Protein AF-A0A3D4EI78-F1 (afdb_monomer)

Foldseek 3Di:
DVVVCVVCVVVLVVVLVVVVVVCVVVVHALVVDPAAEQDDDCSPDVSNQVVVCVRNVDGYDD

Solvent-accessible surface area (backbone atoms only — not comparable to full-atom values): 3796 Å² total; per-residue (Å²): 107,70,70,56,50,64,72,41,40,68,63,54,57,59,52,51,56,61,53,53,47,54,34,60,76,66,74,51,56,48,84,70,58,87,78,44,81,54,78,67,78,71,52,70,39,66,73,50,46,53,50,47,25,73,67,42,75,43,73,71,43,127

Radius of gyration: 12.09 Å; Cα contacts (8 Å, |Δi|>4): 45; chains: 1; bounding box: 30×17×30 Å

Structure (mmCIF, N/CA/C/O backbone):
data_AF-A0A3D4EI78-F1
#
_entry.id   AF-A0A3D4EI78-F1
#
loop_
_atom_site.group_PDB
_atom_site.id
_atom_site.type_symbol
_atom_site.label_atom_id
_atom_site.label_alt_id
_atom_site.label_comp_id
_atom_site.label_asym_id
_atom_site.label_entity_id
_atom_site.label_seq_id
_atom_site.pdbx_PDB_ins_code
_atom_site.Cartn_x
_atom_site.Cartn_y
_atom_site.Cartn_z
_atom_site.occupancy
_atom_site.B_iso_or_equiv
_atom_site.auth_seq_id
_atom_site.auth_comp_id
_atom_site.auth_asym_id
_atom_site.auth_atom_id
_atom_site.pdbx_PDB_model_num
ATOM 1 N N . ARG A 1 1 ? 13.808 6.396 -15.170 1.00 69.50 1 ARG A N 1
ATOM 2 C CA . ARG A 1 1 ? 12.723 6.668 -14.188 1.00 69.50 1 ARG A CA 1
ATOM 3 C 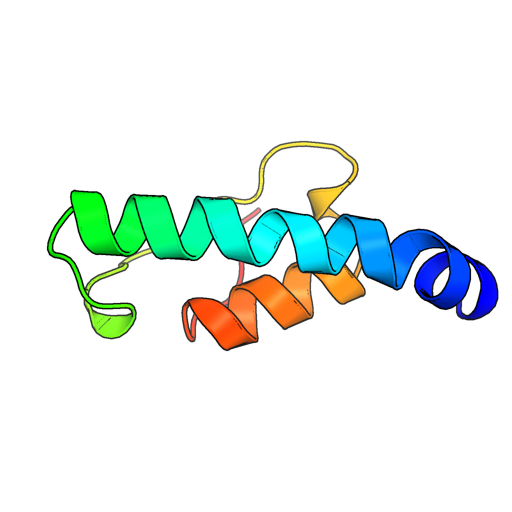C . ARG A 1 1 ? 11.442 7.122 -14.883 1.00 69.50 1 ARG A C 1
ATOM 5 O O . ARG A 1 1 ? 10.480 6.381 -14.802 1.00 69.50 1 ARG A O 1
ATOM 12 N N . ALA A 1 2 ? 11.441 8.230 -15.634 1.00 76.94 2 ALA A N 1
ATOM 13 C CA . ALA A 1 2 ? 10.244 8.716 -16.339 1.00 76.94 2 ALA A CA 1
ATOM 14 C C . ALA A 1 2 ? 9.588 7.661 -17.255 1.00 76.94 2 ALA A C 1
ATOM 16 O O . ALA A 1 2 ? 8.415 7.360 -17.080 1.00 76.94 2 ALA A O 1
ATOM 17 N N . LYS A 1 3 ? 10.364 6.996 -18.129 1.00 84.00 3 LYS A N 1
ATOM 18 C CA . LYS A 1 3 ? 9.818 5.949 -19.012 1.00 84.00 3 LYS A CA 1
ATOM 19 C C . LYS A 1 3 ? 9.268 4.731 -18.261 1.00 84.00 3 LYS A C 1
ATOM 21 O O . LYS A 1 3 ? 8.284 4.142 -18.674 1.00 84.00 3 LYS A O 1
ATOM 26 N N . PHE A 1 4 ? 9.881 4.369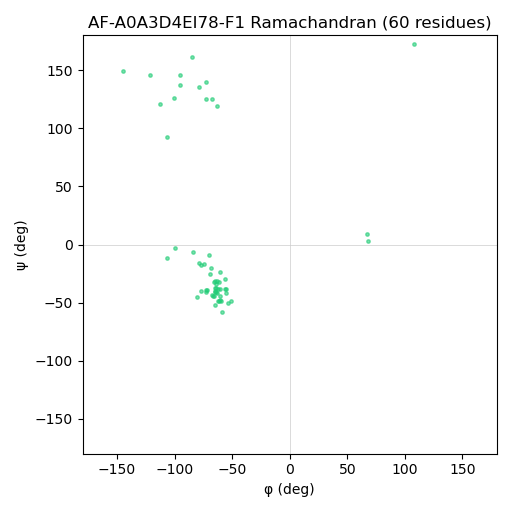 -17.134 1.00 84.06 4 PHE A N 1
ATOM 27 C CA . PHE A 1 4 ? 9.392 3.283 -16.282 1.00 84.06 4 PHE A CA 1
ATOM 28 C C . PHE A 1 4 ? 8.057 3.650 -15.624 1.00 84.06 4 PHE A C 1
ATOM 30 O O . PHE A 1 4 ? 7.139 2.836 -15.622 1.00 84.06 4 PHE A O 1
ATOM 37 N N . ASN A 1 5 ? 7.927 4.881 -15.122 1.00 81.50 5 ASN A N 1
ATOM 38 C CA . ASN A 1 5 ? 6.672 5.370 -14.555 1.00 81.50 5 ASN A CA 1
ATOM 39 C C . ASN A 1 5 ? 5.565 5.414 -15.617 1.00 81.50 5 ASN A C 1
ATOM 41 O O . ASN A 1 5 ? 4.459 4.980 -15.338 1.00 81.50 5 ASN A O 1
ATOM 45 N N . GLU A 1 6 ? 5.871 5.859 -16.838 1.00 86.50 6 GLU A N 1
ATOM 46 C CA . GLU A 1 6 ? 4.925 5.854 -17.964 1.00 86.50 6 GLU A CA 1
ATOM 47 C C . GLU A 1 6 ? 4.443 4.430 -18.288 1.00 86.50 6 GLU A C 1
ATOM 49 O O . GLU A 1 6 ? 3.244 4.170 -18.347 1.00 86.50 6 GLU A O 1
ATOM 54 N N . LEU A 1 7 ? 5.373 3.476 -18.409 1.00 89.62 7 LEU A N 1
ATOM 55 C CA . LEU A 1 7 ? 5.051 2.078 -18.707 1.00 89.62 7 LEU A CA 1
ATOM 56 C C . LEU A 1 7 ? 4.254 1.398 -17.585 1.00 89.62 7 LEU A C 1
ATOM 58 O O . LEU A 1 7 ? 3.444 0.519 -17.859 1.00 89.62 7 LEU A O 1
ATOM 62 N N . THR A 1 8 ? 4.472 1.787 -16.328 1.00 87.56 8 THR A N 1
ATOM 63 C CA . THR A 1 8 ? 3.842 1.156 -15.156 1.00 87.56 8 THR A CA 1
ATOM 64 C C . THR A 1 8 ? 2.643 1.928 -14.612 1.00 87.56 8 THR A C 1
ATOM 66 O O . THR A 1 8 ? 1.971 1.426 -13.714 1.00 87.56 8 THR A O 1
ATOM 69 N N . HIS A 1 9 ? 2.319 3.094 -15.180 1.00 87.38 9 HIS A N 1
ATOM 70 C CA . HIS A 1 9 ? 1.235 3.969 -14.727 1.00 87.38 9 HIS A CA 1
ATOM 71 C C . HIS A 1 9 ? -0.089 3.219 -14.576 1.00 87.38 9 HIS A C 1
ATOM 73 O O . HIS A 1 9 ? -0.711 3.241 -13.521 1.00 87.38 9 HIS A O 1
ATOM 79 N N . HIS A 1 10 ? -0.454 2.450 -15.598 1.00 89.62 10 HIS A N 1
ATOM 80 C CA . HIS A 1 10 ? -1.683 1.666 -15.614 1.00 89.62 10 HIS A CA 1
ATOM 81 C C . HIS A 1 10 ? -1.731 0.575 -14.525 1.00 89.62 10 HIS A C 1
ATOM 83 O O . HIS A 1 10 ? -2.805 0.234 -14.034 1.00 89.62 10 HIS A O 1
ATOM 89 N N . LEU A 1 11 ? -0.584 -0.002 -14.141 1.00 89.75 11 LEU A N 1
ATOM 90 C CA . LEU A 1 11 ? -0.512 -0.982 -13.049 1.00 89.75 11 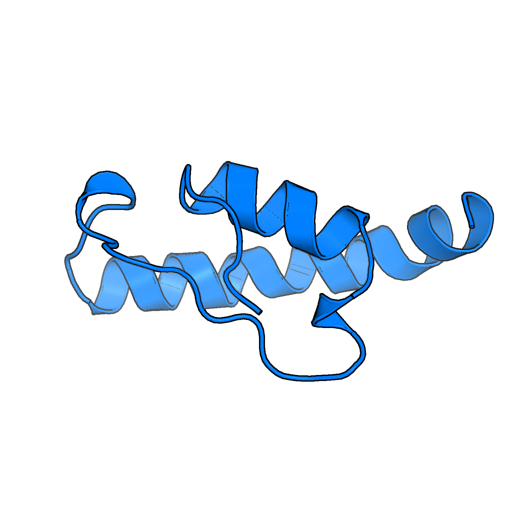LEU A CA 1
ATOM 91 C C . LEU A 1 11 ? -0.716 -0.299 -11.704 1.00 89.75 11 LEU A C 1
ATOM 93 O O . LEU A 1 11 ? -1.379 -0.845 -10.828 1.00 89.75 11 LEU A O 1
ATOM 97 N N . VAL A 1 12 ? -0.145 0.894 -11.568 1.00 86.88 12 VAL A N 1
ATOM 98 C CA . VAL A 1 12 ? -0.266 1.740 -10.391 1.00 86.88 12 VAL A CA 1
ATOM 99 C C . VAL A 1 12 ? -1.732 2.176 -10.248 1.00 86.88 12 VAL A C 1
ATOM 101 O O . VAL A 1 12 ? -2.342 1.861 -9.239 1.00 86.88 12 VAL A O 1
ATOM 104 N N . GLU A 1 13 ? -2.378 2.727 -11.276 1.00 88.06 13 GLU A N 1
ATOM 105 C CA . GLU A 1 13 ? -3.811 3.088 -11.241 1.00 88.06 13 GLU A CA 1
ATOM 106 C C . GLU A 1 13 ? -4.743 1.928 -10.861 1.00 88.06 13 GLU A C 1
ATOM 108 O O . GLU A 1 13 ? -5.697 2.116 -10.102 1.00 88.06 13 GLU A O 1
ATOM 113 N N . LYS A 1 14 ? -4.455 0.705 -11.326 1.00 89.44 14 LYS A N 1
ATOM 114 C CA . LYS A 1 14 ? -5.246 -0.485 -10.970 1.00 89.44 14 LYS A CA 1
ATOM 115 C C . LYS A 1 14 ? -5.259 -0.778 -9.469 1.00 89.44 14 LYS A C 1
ATOM 117 O O . LYS A 1 14 ? -6.205 -1.412 -9.006 1.00 89.44 14 LYS A O 1
ATOM 122 N N . THR A 1 15 ? -4.272 -0.319 -8.697 1.00 86.00 15 THR A N 1
ATOM 123 C CA . THR A 1 15 ? -4.265 -0.510 -7.237 1.00 86.00 15 THR A CA 1
ATOM 124 C C . THR A 1 15 ? -5.213 0.446 -6.509 1.00 86.00 15 THR A C 1
ATOM 126 O O . THR A 1 15 ? -5.626 0.146 -5.389 1.00 86.00 15 THR A O 1
ATOM 129 N N . MET A 1 16 ? -5.652 1.540 -7.147 1.00 86.19 16 MET A N 1
ATOM 130 C CA . MET A 1 16 ? -6.600 2.489 -6.547 1.00 86.19 16 MET A CA 1
ATOM 131 C C . MET A 1 16 ? -7.971 1.863 -6.292 1.00 86.19 16 MET A C 1
ATOM 133 O O . MET A 1 16 ? -8.613 2.181 -5.294 1.00 86.19 16 MET A O 1
ATOM 137 N N . GLY A 1 17 ? -8.428 0.991 -7.197 1.00 89.69 17 GLY A N 1
ATOM 138 C CA . GLY A 1 17 ? -9.726 0.321 -7.088 1.00 89.69 17 GLY A CA 1
ATOM 139 C C . GLY A 1 17 ? -9.845 -0.496 -5.797 1.00 89.69 17 GLY A C 1
ATOM 140 O O . GLY A 1 17 ? -10.710 -0.188 -4.979 1.00 89.69 17 GLY A O 1
ATOM 141 N N . PRO A 1 18 ? -8.941 -1.465 -5.558 1.00 90.50 18 PRO A N 1
ATOM 142 C CA . PRO A 1 18 ? -8.909 -2.240 -4.321 1.00 90.50 18 PRO A CA 1
ATOM 143 C C . PRO A 1 18 ? -8.792 -1.392 -3.047 1.00 90.50 18 PRO A C 1
ATOM 145 O O . PRO A 1 18 ? -9.440 -1.705 -2.055 1.00 90.50 18 PRO A O 1
ATOM 148 N N . VAL A 1 19 ? -8.016 -0.301 -3.062 1.00 87.12 19 VAL A N 1
ATOM 149 C CA . VAL A 1 19 ? -7.872 0.586 -1.890 1.00 87.12 19 VAL A CA 1
ATOM 150 C C . VAL A 1 19 ? -9.180 1.313 -1.572 1.00 87.12 19 VAL A C 1
ATOM 152 O O . VAL A 1 19 ? -9.584 1.372 -0.413 1.00 87.12 19 VAL A O 1
ATOM 155 N N . LYS A 1 20 ? -9.868 1.841 -2.592 1.00 87.75 20 LYS A N 1
ATOM 156 C CA . LYS A 1 20 ? -11.179 2.485 -2.416 1.00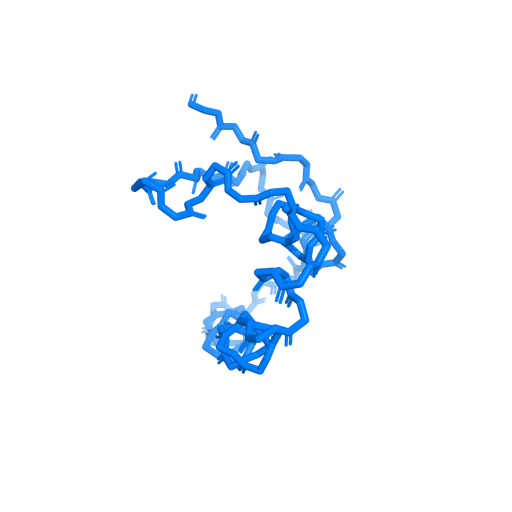 87.75 20 LYS A CA 1
ATOM 157 C C . LYS A 1 20 ? -12.241 1.493 -1.952 1.00 87.75 20 LYS A C 1
ATOM 159 O O . LYS A 1 20 ? -13.044 1.845 -1.097 1.00 87.75 20 LYS A O 1
ATOM 164 N N . GLN A 1 21 ? -12.222 0.275 -2.492 1.00 91.12 21 GLN A N 1
ATOM 165 C CA . GLN A 1 21 ? -13.133 -0.784 -2.067 1.00 91.12 21 GLN A CA 1
ATOM 166 C C . GLN A 1 21 ? -12.909 -1.133 -0.594 1.00 91.12 21 GLN A C 1
ATOM 168 O O . GLN A 1 21 ? -13.854 -1.107 0.179 1.00 91.12 21 GLN A O 1
ATOM 173 N N . ALA A 1 22 ? -11.658 -1.351 -0.179 1.00 89.81 22 ALA A N 1
ATOM 174 C CA . ALA A 1 22 ? -11.332 -1.649 1.214 1.00 89.81 22 ALA A CA 1
ATOM 175 C C . ALA A 1 22 ? -11.750 -0.519 2.173 1.00 89.81 22 ALA A C 1
ATOM 177 O O . ALA A 1 22 ? -12.245 -0.783 3.266 1.00 89.81 22 ALA A O 1
ATOM 178 N N . LEU A 1 23 ? -11.588 0.741 1.754 1.00 86.94 23 LEU A N 1
ATOM 179 C CA . LEU A 1 23 ? -12.092 1.899 2.494 1.00 86.94 23 LEU A CA 1
ATOM 180 C C . LEU A 1 23 ? -13.619 1.869 2.627 1.00 86.94 23 LEU A C 1
ATOM 182 O O . LEU A 1 23 ? -14.130 1.992 3.738 1.00 86.94 23 LEU A O 1
ATOM 186 N N . ALA A 1 24 ? -14.336 1.644 1.524 1.00 89.81 24 ALA A N 1
ATOM 187 C CA . ALA A 1 24 ? -15.794 1.555 1.526 1.00 89.81 24 ALA A CA 1
ATOM 188 C C . ALA A 1 24 ? -16.301 0.404 2.411 1.00 89.81 24 ALA A C 1
ATOM 190 O O . ALA A 1 24 ? -17.198 0.612 3.224 1.00 89.81 24 ALA A O 1
ATOM 191 N N . ASP A 1 25 ? -15.678 -0.771 2.314 1.00 93.25 25 ASP A N 1
ATOM 192 C CA . ASP A 1 25 ? -16.026 -1.956 3.103 1.00 93.25 25 ASP A CA 1
ATOM 193 C C . ASP A 1 25 ? -15.756 -1.744 4.601 1.00 93.25 25 ASP A C 1
ATOM 195 O O . ASP A 1 25 ? -16.478 -2.268 5.448 1.00 93.25 25 ASP A O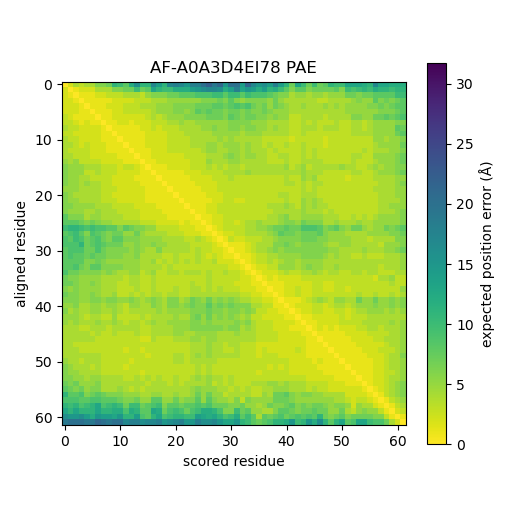 1
ATOM 199 N N . SER A 1 26 ? -14.734 -0.951 4.943 1.00 90.50 26 SER A N 1
ATOM 200 C CA . SER A 1 26 ? -14.422 -0.604 6.334 1.00 90.50 26 SER A CA 1
ATOM 201 C C . SER A 1 26 ? -15.390 0.414 6.947 1.00 90.50 26 SER A C 1
ATOM 203 O O . SER A 1 26 ? -15.406 0.580 8.165 1.00 90.50 26 SER A O 1
ATOM 205 N N . GLY A 1 27 ? -16.173 1.122 6.121 1.00 89.44 27 GLY A N 1
ATOM 206 C CA . GLY A 1 27 ? -17.022 2.234 6.557 1.00 89.44 27 GLY A CA 1
ATOM 207 C C . GLY A 1 27 ? -16.248 3.466 7.045 1.00 89.44 27 GLY A C 1
ATOM 208 O O . GLY A 1 27 ? -16.853 4.380 7.601 1.00 89.44 27 GLY A O 1
ATOM 209 N N . LEU A 1 28 ? -14.925 3.496 6.856 1.00 86.62 28 LEU A N 1
ATOM 210 C CA . LEU A 1 28 ? -14.051 4.587 7.273 1.00 86.62 28 LEU A CA 1
ATOM 211 C C . LEU A 1 28 ? -13.813 5.570 6.129 1.00 86.62 28 LEU A C 1
ATOM 213 O O . LEU A 1 28 ? -13.689 5.201 4.959 1.00 86.62 28 LEU A O 1
ATOM 217 N N . SER A 1 29 ? -13.690 6.843 6.483 1.00 84.81 29 SER A N 1
ATOM 218 C CA . SER A 1 29 ? -13.248 7.880 5.558 1.00 84.81 29 SER A CA 1
ATOM 219 C C . SER A 1 29 ? -11.718 7.942 5.498 1.00 84.81 29 SER A C 1
ATO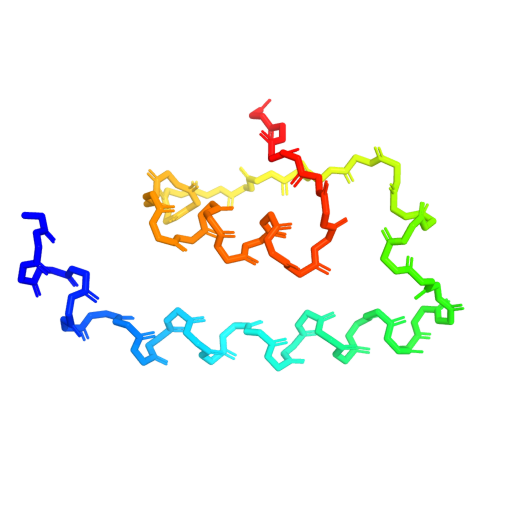M 221 O O . SER A 1 29 ? -11.012 7.496 6.403 1.00 84.81 29 SER A O 1
ATOM 223 N N . ALA A 1 30 ? -11.172 8.559 4.446 1.00 81.81 30 ALA A N 1
ATOM 224 C CA . ALA A 1 30 ? -9.728 8.783 4.337 1.00 81.81 30 ALA A CA 1
ATOM 225 C C . ALA A 1 30 ? -9.153 9.566 5.539 1.00 81.81 30 ALA A C 1
ATOM 227 O O . ALA A 1 30 ? -8.010 9.337 5.928 1.00 81.81 30 ALA A O 1
ATOM 228 N N . SER A 1 31 ? -9.949 10.441 6.165 1.00 84.25 31 SER A N 1
ATOM 229 C CA . SER A 1 31 ? -9.565 11.188 7.370 1.00 84.25 31 SER A CA 1
ATOM 230 C C . SER A 1 31 ? -9.434 10.326 8.626 1.00 84.25 31 SER A C 1
ATOM 232 O O . SER A 1 31 ? -8.657 10.679 9.513 1.00 84.25 31 SER A O 1
ATOM 234 N N . ASP A 1 32 ? -10.132 9.191 8.691 1.00 86.81 32 ASP A N 1
ATOM 235 C CA . ASP A 1 32 ? -10.093 8.285 9.847 1.00 86.81 32 ASP A CA 1
ATOM 236 C C . ASP A 1 32 ? -8.835 7.401 9.847 1.00 86.81 32 ASP A C 1
ATOM 238 O O . ASP A 1 32 ? -8.445 6.834 10.873 1.00 86.81 32 ASP A O 1
ATOM 242 N N . ILE A 1 33 ? -8.142 7.303 8.706 1.00 86.00 33 ILE A N 1
ATOM 243 C CA . ILE A 1 33 ? -6.868 6.590 8.614 1.00 86.00 33 ILE A CA 1
ATOM 244 C C . ILE A 1 33 ? -5.862 7.298 9.508 1.00 86.00 33 ILE A C 1
ATOM 246 O O . ILE A 1 33 ? -5.509 8.442 9.262 1.00 86.00 33 ILE A O 1
ATOM 250 N N . SER A 1 34 ? -5.321 6.619 10.517 1.00 86.25 34 SER A N 1
ATOM 251 C CA . SER A 1 34 ? -4.314 7.206 11.413 1.00 86.25 34 SER A CA 1
ATOM 252 C C . SER A 1 34 ? -2.903 7.186 10.821 1.00 86.25 34 SER A C 1
ATOM 254 O O . SER A 1 34 ? -2.200 8.198 10.880 1.00 86.25 34 SER A O 1
ATOM 256 N N . LYS A 1 35 ? -2.501 6.056 10.232 1.00 85.44 35 LYS A N 1
ATOM 257 C CA . LYS A 1 35 ? -1.179 5.824 9.637 1.00 85.44 35 LYS A CA 1
ATOM 258 C C . LYS A 1 35 ? -1.312 4.935 8.405 1.00 85.44 35 LYS A C 1
ATOM 260 O O . LYS A 1 35 ? -2.175 4.064 8.366 1.00 85.44 35 LYS A O 1
ATOM 265 N N . VAL A 1 36 ? -0.417 5.128 7.443 1.00 88.19 36 VAL A N 1
ATOM 266 C CA . VAL A 1 36 ? -0.316 4.309 6.231 1.00 88.19 36 VAL A CA 1
ATOM 267 C C . VAL A 1 36 ? 0.996 3.538 6.286 1.00 88.19 36 VAL A C 1
ATOM 269 O O . VAL A 1 36 ? 2.053 4.153 6.369 1.00 88.19 36 VAL A O 1
ATOM 272 N N . LEU A 1 37 ? 0.943 2.207 6.251 1.00 89.69 37 LEU A N 1
ATOM 273 C CA . LEU A 1 37 ? 2.128 1.344 6.267 1.00 89.69 37 LEU A CA 1
ATOM 274 C C . LEU A 1 37 ? 2.441 0.851 4.854 1.00 89.69 37 LEU A C 1
ATOM 276 O O . LEU A 1 37 ? 1.585 0.269 4.189 1.00 89.69 37 LEU A O 1
ATOM 280 N N . MET A 1 38 ? 3.672 1.073 4.396 1.00 88.62 38 MET A N 1
ATOM 281 C CA . MET A 1 38 ? 4.082 0.766 3.025 1.00 88.62 38 MET A CA 1
ATOM 282 C C . MET A 1 38 ? 4.995 -0.462 2.954 1.00 88.62 38 MET A C 1
ATOM 284 O O . MET A 1 38 ? 6.217 -0.351 3.013 1.00 88.62 38 MET A O 1
ATOM 288 N N . VAL A 1 39 ? 4.412 -1.645 2.749 1.00 90.06 39 VAL A N 1
ATOM 289 C CA . VAL A 1 39 ? 5.152 -2.920 2.727 1.00 90.06 39 VAL A CA 1
ATOM 290 C C . VAL A 1 39 ? 5.527 -3.340 1.297 1.00 90.06 39 VAL A C 1
ATOM 292 O O . VAL A 1 39 ? 4.716 -3.254 0.378 1.00 90.06 39 VAL A O 1
ATOM 295 N N . GLY A 1 40 ? 6.763 -3.821 1.111 1.00 88.56 40 GLY A N 1
ATOM 296 C CA . GLY A 1 40 ? 7.262 -4.396 -0.148 1.00 88.56 40 GLY A CA 1
ATOM 297 C C . GLY A 1 40 ? 8.271 -3.524 -0.912 1.00 88.56 40 GLY A C 1
ATOM 298 O O . GLY A 1 40 ? 8.553 -2.386 -0.553 1.00 88.56 40 GLY A O 1
ATOM 299 N N . GLY A 1 41 ? 8.869 -4.070 -1.977 1.00 88.06 41 GLY A N 1
ATOM 300 C CA . GLY A 1 41 ? 9.845 -3.339 -2.804 1.00 88.06 41 GLY A CA 1
ATOM 301 C C . GLY A 1 41 ? 9.201 -2.262 -3.683 1.00 88.06 41 GLY A C 1
ATOM 302 O O . GLY A 1 41 ? 9.721 -1.153 -3.799 1.00 88.06 41 GLY A O 1
ATOM 303 N N . SER A 1 42 ? 8.0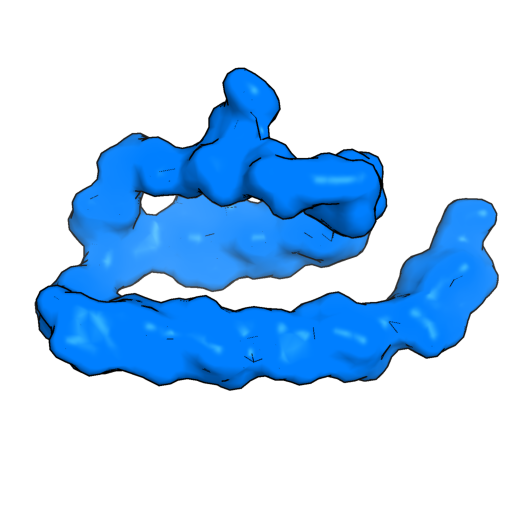31 -2.563 -4.249 1.00 86.44 42 SER A N 1
ATOM 304 C CA . SER A 1 42 ? 7.295 -1.669 -5.153 1.00 86.44 42 SER A CA 1
ATOM 305 C C . SER A 1 42 ? 6.724 -0.430 -4.458 1.00 86.44 42 SER A C 1
ATOM 307 O O . SER A 1 42 ? 6.492 0.582 -5.110 1.00 86.44 42 SER A O 1
ATOM 309 N N . SER A 1 43 ? 6.568 -0.454 -3.130 1.00 87.19 43 SER A N 1
ATOM 310 C CA . SER A 1 43 ? 6.139 0.712 -2.345 1.00 87.19 43 SER A CA 1
ATOM 311 C C . SER A 1 43 ? 7.204 1.818 -2.263 1.00 87.19 43 SER A C 1
ATOM 313 O O . SER A 1 43 ? 6.931 2.930 -1.812 1.00 87.19 43 SER A O 1
ATOM 315 N N . ARG A 1 44 ? 8.429 1.534 -2.729 1.00 85.62 44 ARG A N 1
ATOM 316 C CA . ARG A 1 44 ? 9.528 2.505 -2.854 1.00 85.62 44 ARG A CA 1
ATOM 317 C C . ARG A 1 44 ? 9.460 3.321 -4.146 1.00 85.62 44 ARG A C 1
ATOM 319 O O . ARG A 1 44 ? 10.275 4.224 -4.330 1.00 85.62 44 ARG A O 1
ATOM 326 N N . ILE A 1 45 ? 8.539 2.993 -5.054 1.00 87.31 45 ILE A N 1
ATOM 327 C CA . ILE A 1 45 ? 8.333 3.735 -6.300 1.00 87.31 45 ILE A CA 1
ATOM 328 C C . ILE A 1 45 ? 7.659 5.078 -5.962 1.00 87.31 45 ILE A C 1
ATOM 330 O O . ILE A 1 45 ? 6.578 5.062 -5.374 1.00 87.31 45 ILE A O 1
ATOM 334 N N . PRO A 1 46 ? 8.227 6.233 -6.369 1.00 85.81 46 PRO A N 1
ATOM 335 C CA . PRO A 1 46 ? 7.661 7.548 -6.046 1.00 85.81 46 PRO A CA 1
ATOM 336 C C . PRO A 1 46 ? 6.202 7.726 -6.488 1.00 85.81 46 PRO A C 1
ATOM 338 O O . PRO A 1 46 ? 5.383 8.194 -5.710 1.00 85.81 46 PRO A O 1
ATOM 341 N N . ALA A 1 47 ? 5.852 7.249 -7.687 1.00 85.75 47 ALA A N 1
ATOM 342 C CA . ALA A 1 47 ? 4.487 7.334 -8.212 1.00 85.75 47 ALA A CA 1
ATOM 343 C C . ALA A 1 47 ? 3.454 6.588 -7.341 1.00 85.75 47 ALA A C 1
ATOM 345 O O . ALA A 1 47 ? 2.309 7.012 -7.226 1.00 85.75 47 ALA A O 1
ATOM 346 N N . VAL A 1 48 ? 3.858 5.488 -6.692 1.00 86.31 48 VAL A N 1
ATOM 347 C CA . VAL A 1 48 ? 2.986 4.733 -5.777 1.00 86.31 48 VAL A CA 1
ATOM 348 C C . VAL A 1 48 ? 2.778 5.512 -4.480 1.00 86.31 48 VAL A C 1
ATOM 350 O O . VAL A 1 48 ? 1.664 5.570 -3.967 1.00 86.31 48 VAL A O 1
ATOM 353 N N . GLN A 1 49 ? 3.834 6.140 -3.961 1.00 86.75 49 GLN A N 1
ATOM 354 C CA . GLN A 1 49 ? 3.768 6.945 -2.738 1.00 86.75 49 GLN A CA 1
ATOM 355 C C . GLN A 1 49 ? 2.890 8.184 -2.925 1.00 86.75 49 GLN A C 1
ATOM 357 O O . GLN A 1 49 ? 2.047 8.471 -2.077 1.00 86.75 49 GLN A O 1
ATOM 362 N N . GLU A 1 50 ? 3.045 8.878 -4.054 1.00 87.81 50 GLU A N 1
ATOM 363 C CA . GLU A 1 50 ? 2.223 10.038 -4.407 1.00 87.81 50 GLU A CA 1
ATOM 364 C C . GLU A 1 50 ? 0.746 9.665 -4.514 1.00 87.81 50 GLU A C 1
ATOM 366 O O . GLU A 1 50 ? -0.093 10.314 -3.895 1.00 87.81 50 GLU A O 1
ATOM 371 N N . MET A 1 51 ? 0.415 8.578 -5.211 1.00 86.00 51 MET A N 1
ATOM 372 C CA . MET A 1 51 ? -0.978 8.157 -5.344 1.00 86.00 51 MET A CA 1
ATOM 373 C C . MET A 1 51 ? -1.600 7.745 -4.004 1.00 86.00 51 MET A C 1
ATOM 375 O O . MET A 1 51 ? -2.738 8.117 -3.713 1.00 86.00 51 MET A O 1
ATOM 379 N N . VAL A 1 52 ? -0.865 7.024 -3.154 1.00 86.50 52 VAL A N 1
ATOM 380 C CA . VAL A 1 52 ? -1.350 6.671 -1.811 1.00 86.50 52 VAL A CA 1
ATOM 381 C C . VAL A 1 52 ? -1.585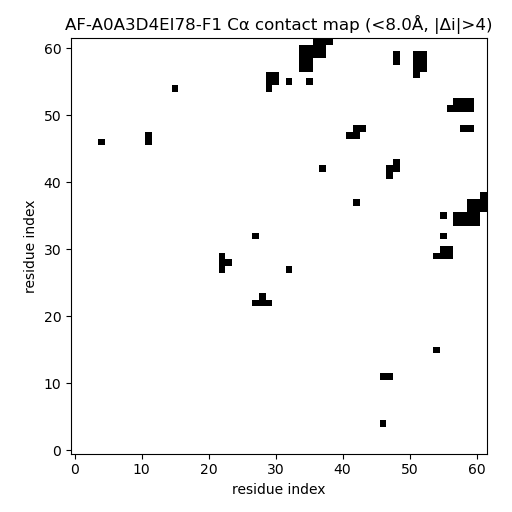 7.925 -0.968 1.00 86.50 52 VAL A C 1
ATOM 383 O O . VAL A 1 52 ? -2.598 8.010 -0.269 1.00 86.50 52 VAL A O 1
ATOM 386 N N . LYS A 1 53 ? -0.716 8.933 -1.089 1.00 86.81 53 LYS A N 1
ATOM 387 C CA . LYS A 1 53 ? -0.906 10.237 -0.451 1.00 86.81 53 LYS A CA 1
ATOM 388 C C . LYS A 1 53 ? -2.142 10.960 -0.986 1.00 86.81 53 LYS A C 1
ATOM 390 O O . LYS A 1 53 ? -2.896 11.513 -0.195 1.00 86.81 53 LYS A O 1
ATOM 395 N N . THR A 1 54 ? -2.402 10.918 -2.291 1.00 86.62 54 THR A N 1
ATOM 396 C CA . THR A 1 54 ? -3.626 11.4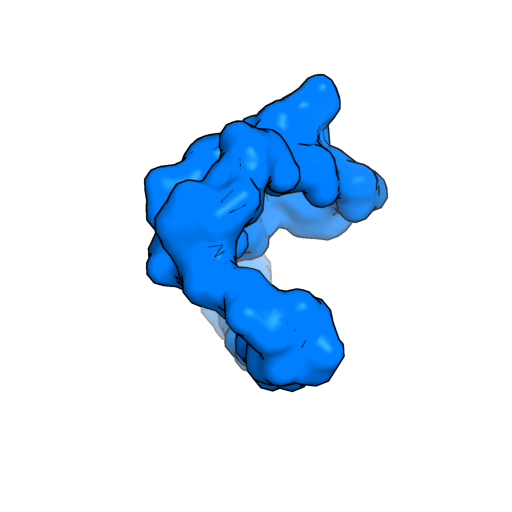85 -2.884 1.00 86.62 54 THR A CA 1
ATOM 397 C C . THR A 1 54 ? -4.889 10.774 -2.394 1.00 86.62 54 THR A C 1
ATOM 399 O O . THR A 1 54 ? -5.906 11.425 -2.177 1.00 86.62 54 THR A O 1
ATOM 402 N N . LEU A 1 55 ? -4.840 9.454 -2.199 1.00 83.38 55 LEU A N 1
ATOM 403 C CA . LEU A 1 55 ? -5.993 8.661 -1.760 1.00 83.38 55 LEU A CA 1
ATOM 404 C C . LEU A 1 55 ? -6.296 8.791 -0.266 1.00 83.38 55 LEU A C 1
ATOM 406 O O . LEU A 1 55 ? -7.459 8.814 0.124 1.00 83.38 55 LEU A O 1
ATOM 410 N N . THR A 1 56 ? -5.259 8.825 0.565 1.00 83.38 56 THR A N 1
ATOM 411 C CA . THR A 1 56 ? -5.394 8.759 2.030 1.00 83.38 56 THR A CA 1
ATOM 412 C C . THR A 1 56 ? -5.129 10.096 2.720 1.00 83.38 56 THR A C 1
ATOM 414 O O . THR A 1 56 ? -5.370 10.228 3.913 1.00 83.38 56 THR A O 1
ATOM 417 N N . GLY A 1 57 ? -4.594 11.087 2.000 1.00 83.44 57 GLY A N 1
ATOM 418 C CA . GLY A 1 57 ? -4.162 12.373 2.554 1.00 83.44 57 GLY A CA 1
ATOM 419 C C . GLY A 1 57 ? -2.938 12.282 3.471 1.00 83.44 57 GLY A C 1
ATOM 420 O O . GLY A 1 57 ? -2.530 13.293 4.042 1.00 83.44 57 GLY A O 1
ATOM 421 N N . LYS A 1 58 ? -2.346 11.091 3.634 1.00 81.88 58 LYS A N 1
ATOM 422 C CA . LYS A 1 58 ? -1.261 10.829 4.583 1.00 81.88 58 LYS A CA 1
ATOM 423 C C . LYS A 1 58 ? -0.012 10.310 3.891 1.00 81.88 58 LYS A C 1
ATOM 425 O O . LYS A 1 58 ? -0.076 9.576 2.908 1.00 81.88 58 LYS A O 1
ATOM 430 N N . ASP A 1 59 ? 1.135 10.691 4.442 1.00 81.00 59 ASP A N 1
ATOM 431 C CA . ASP A 1 59 ? 2.423 10.167 4.010 1.00 81.00 59 ASP A CA 1
ATOM 432 C C . ASP A 1 59 ? 2.603 8.717 4.483 1.00 81.00 59 ASP A C 1
ATOM 434 O O . ASP A 1 59 ? 2.234 8.346 5.602 1.00 81.00 59 ASP A O 1
ATOM 438 N N . GLY A 1 60 ? 3.179 7.892 3.609 1.00 77.50 60 GLY A N 1
ATOM 439 C CA . GLY A 1 60 ? 3.506 6.506 3.916 1.00 77.50 60 GLY A CA 1
ATOM 440 C C . GLY A 1 60 ? 4.621 6.410 4.956 1.00 77.50 60 GLY A C 1
ATOM 441 O O . GLY A 1 60 ? 5.714 6.945 4.761 1.00 77.50 60 GLY A O 1
ATOM 442 N N . PHE A 1 61 ? 4.360 5.692 6.044 1.00 73.25 61 PHE A N 1
ATOM 443 C CA . PHE A 1 61 ? 5.369 5.300 7.020 1.00 73.25 61 PHE A CA 1
ATOM 444 C C . PHE A 1 61 ? 6.164 4.099 6.484 1.00 73.25 61 PHE A C 1
ATOM 446 O O . PHE A 1 61 ? 5.585 3.163 5.920 1.00 73.25 61 PHE A O 1
ATOM 453 N N . LYS A 1 62 ? 7.490 4.160 6.642 1.00 59.22 62 LYS A N 1
ATOM 454 C CA . LYS A 1 62 ? 8.419 3.072 6.309 1.00 59.22 62 LYS A CA 1
ATOM 455 C C . LYS A 1 62 ? 8.560 2.095 7.463 1.00 59.22 62 LYS A C 1
ATOM 457 O O . LYS A 1 62 ? 8.590 2.575 8.618 1.00 59.22 62 LYS A O 1
#

Sequence (62 aa):
RAKFNELTHHLVEKTMGPVKQALADSGLSASDISKVLMVGGSSRIPAVQEMVKTLTGKDGFK

Nearest PDB structures (foldseek):
  6w6e-assembly1_I  TM=9.570E-01  e=1.217E-03  Mycobacterium tuberculosis
  4jne-assembly1_B  TM=9.695E-01  e=1.838E-03  Escherichia coli K-12
  5oow-assembly1_A  TM=9.644E-01  e=2.108E-03  Escherichia coli K-12
  7krw-assembly3_A  TM=8.776E-01  e=1.968E-03  Escherichia coli K-12
  5ar0-assembly1_A  TM=9.355E-01  e=7.252E-03  Homo sapiens

pLDDT: mean 85.68, std 5.26, range [59.22, 93.25]

Mean predicted aligned error: 4.35 Å

Secondary structure (DSSP, 8-state):
-HHHHHHHHHHHHHHHHHHHHHHHHHT--GGG---EE--SSGGGSHHHHHHHHHHHSSPEE-